Protein AF-A0A8S9VT38-F1 (afdb_monomer_lite)

Radius of gyration: 13.09 Å; chains: 1; bounding box: 36×28×26 Å

pLDDT: mean 81.86, std 12.21, range [54.75, 96.19]

Foldseek 3Di:
DDDDAAQDKDWDFPPPVDPPDTDTFIWGFHHDDPDDDTDTHTDDPDDDPVVVVVD

Sequence (55 aa):
MARFIKGDVVVLLFPFLDLTQSKKRPALVVADLKGNDVILCQITGRVPDRLTKFK

Structure (mmCIF, N/CA/C/O backbone):
data_AF-A0A8S9VT38-F1
#
_entry.id   AF-A0A8S9VT38-F1
#
loop_
_atom_site.group_PDB
_atom_site.id
_atom_site.type_symbol
_atom_site.label_atom_id
_atom_site.label_alt_id
_atom_site.label_comp_id
_atom_site.label_asym_id
_atom_site.label_entity_id
_atom_site.label_seq_id
_atom_site.pdbx_PDB_ins_code
_atom_site.Cartn_x
_atom_site.Cartn_y
_atom_site.Cartn_z
_atom_site.occupancy
_atom_site.B_iso_or_equiv
_atom_site.auth_seq_id
_atom_site.auth_comp_id
_atom_site.auth_asym_id
_atom_site.auth_atom_id
_atom_site.pdbx_PDB_model_num
ATOM 1 N N . MET A 1 1 ? -16.521 12.019 1.264 1.00 61.00 1 MET A N 1
ATOM 2 C CA . MET A 1 1 ? -15.312 11.447 0.626 1.00 61.00 1 MET A CA 1
ATOM 3 C C . MET A 1 1 ? -15.388 9.933 0.734 1.00 61.00 1 MET A C 1
ATOM 5 O O . MET A 1 1 ? -15.921 9.456 1.728 1.00 61.00 1 MET A O 1
ATOM 9 N N . ALA A 1 2 ? -14.948 9.196 -0.288 1.00 73.25 2 ALA A N 1
ATOM 10 C CA . ALA A 1 2 ? -14.983 7.733 -0.279 1.00 73.25 2 ALA A CA 1
ATOM 11 C C . ALA A 1 2 ? -14.051 7.173 0.810 1.00 73.25 2 ALA A C 1
ATOM 13 O O . ALA A 1 2 ? -12.960 7.704 1.012 1.00 73.25 2 ALA A O 1
ATOM 14 N N . ARG A 1 3 ? -14.490 6.124 1.513 1.00 82.31 3 ARG A N 1
ATOM 15 C CA . ARG A 1 3 ? -13.663 5.382 2.471 1.00 82.31 3 ARG A CA 1
ATOM 16 C C . ARG A 1 3 ? -12.971 4.251 1.718 1.00 82.31 3 ARG A C 1
ATOM 18 O O . ARG A 1 3 ? -13.655 3.453 1.091 1.00 82.31 3 ARG A O 1
ATOM 25 N N . PHE A 1 4 ? -11.647 4.197 1.794 1.00 88.50 4 PHE A N 1
ATOM 26 C CA . PHE A 1 4 ? -10.869 3.077 1.270 1.00 88.50 4 PHE A CA 1
ATOM 27 C C . PHE A 1 4 ? -10.922 1.922 2.267 1.00 88.50 4 PHE A C 1
ATOM 29 O O . PHE A 1 4 ? -10.661 2.124 3.455 1.00 88.50 4 PHE A O 1
ATOM 36 N N . ILE A 1 5 ? -11.274 0.730 1.799 1.00 91.44 5 ILE A N 1
ATOM 37 C CA . ILE A 1 5 ? -11.357 -0.473 2.628 1.00 91.44 5 ILE A CA 1
ATOM 38 C C . ILE A 1 5 ? -10.296 -1.488 2.214 1.00 91.44 5 ILE A C 1
ATOM 40 O O . ILE A 1 5 ? -9.748 -1.444 1.113 1.00 91.44 5 ILE A O 1
ATOM 44 N N . LYS A 1 6 ? -9.993 -2.426 3.113 1.00 93.62 6 LYS A N 1
ATOM 45 C CA . LYS A 1 6 ? -9.078 -3.531 2.823 1.00 93.62 6 LYS A CA 1
ATOM 46 C C . LYS A 1 6 ? -9.508 -4.268 1.548 1.00 93.62 6 LYS A C 1
ATOM 48 O O . LYS A 1 6 ? -10.643 -4.722 1.453 1.00 93.62 6 LYS A O 1
ATOM 53 N N . GLY A 1 7 ? -8.570 -4.441 0.620 1.00 94.38 7 GLY A N 1
ATOM 54 C CA . GLY A 1 7 ? -8.798 -5.088 -0.674 1.00 94.38 7 GLY A CA 1
ATOM 55 C C . GLY A 1 7 ? -8.970 -4.119 -1.844 1.00 94.38 7 GLY A C 1
ATOM 56 O O . GLY A 1 7 ? -8.813 -4.542 -2.988 1.00 94.38 7 GLY A O 1
ATOM 57 N N . ASP A 1 8 ? -9.208 -2.831 -1.586 1.00 94.94 8 ASP A N 1
ATOM 58 C CA . ASP A 1 8 ? -9.303 -1.836 -2.652 1.00 94.94 8 ASP A CA 1
ATOM 59 C C . ASP A 1 8 ? -7.954 -1.621 -3.344 1.00 94.94 8 ASP A C 1
ATOM 61 O O . ASP A 1 8 ? -6.894 -1.599 -2.709 1.00 94.94 8 ASP A O 1
ATOM 65 N N . VAL A 1 9 ? -8.000 -1.388 -4.657 1.00 93.94 9 VAL A N 1
ATOM 66 C CA . VAL A 1 9 ? -6.846 -0.918 -5.427 1.00 93.94 9 VAL A CA 1
ATOM 67 C C . VAL A 1 9 ? -6.987 0.579 -5.652 1.00 93.94 9 VAL A C 1
ATOM 69 O O . VAL A 1 9 ? -7.924 1.044 -6.299 1.00 93.94 9 VAL A O 1
ATOM 72 N N . VAL A 1 10 ? -6.021 1.335 -5.143 1.00 92.38 10 VAL A N 1
ATOM 73 C CA . VAL A 1 10 ? -5.960 2.793 -5.261 1.00 92.38 10 VAL A CA 1
ATOM 74 C C . VAL A 1 10 ? -4.781 3.210 -6.130 1.00 92.38 10 VAL A C 1
ATOM 76 O O . VAL A 1 10 ? -3.780 2.501 -6.232 1.00 92.38 10 VAL A O 1
ATOM 79 N N . VAL A 1 11 ? -4.880 4.379 -6.760 1.00 90.44 11 VAL A N 1
ATOM 80 C CA . VAL A 1 11 ? -3.791 4.962 -7.551 1.00 90.44 11 VAL A CA 1
ATOM 81 C C . VAL A 1 11 ? -3.253 6.182 -6.820 1.00 90.44 11 VAL A C 1
ATOM 83 O O . VAL A 1 11 ? -3.991 7.131 -6.571 1.00 90.44 11 VAL A O 1
ATOM 86 N N . LEU A 1 12 ? -1.957 6.172 -6.519 1.00 86.81 12 LEU A N 1
ATOM 87 C CA . LEU A 1 12 ? -1.265 7.275 -5.856 1.00 86.81 12 LEU A CA 1
ATOM 88 C C . LEU A 1 12 ? 0.042 7.631 -6.569 1.00 86.81 12 LEU A C 1
ATOM 90 O O . LEU A 1 12 ? 0.540 6.894 -7.421 1.00 86.81 12 LEU A O 1
ATOM 94 N N . LEU A 1 13 ? 0.591 8.791 -6.231 1.00 84.00 13 LEU A N 1
ATOM 95 C CA . LEU A 1 13 ? 1.875 9.260 -6.736 1.00 84.00 13 LEU A CA 1
ATOM 96 C C . LEU A 1 13 ? 3.015 8.566 -5.977 1.00 84.00 13 LEU A C 1
ATOM 98 O O . LEU A 1 13 ? 3.048 8.577 -4.749 1.00 84.00 13 LEU A O 1
ATOM 102 N N . PHE A 1 14 ? 3.941 7.936 -6.706 1.00 69.44 14 PHE A N 1
ATOM 103 C CA . PHE A 1 14 ? 5.103 7.267 -6.117 1.00 69.44 14 PHE A CA 1
ATOM 104 C C . PHE A 1 14 ? 6.375 7.564 -6.926 1.00 69.44 14 PHE A C 1
ATOM 106 O O . PHE A 1 14 ? 6.340 7.461 -8.160 1.00 69.44 14 PHE A O 1
ATOM 113 N N . PRO A 1 15 ? 7.521 7.821 -6.274 1.00 68.81 15 PRO A N 1
ATOM 114 C CA . PRO A 1 15 ? 7.756 7.806 -4.823 1.00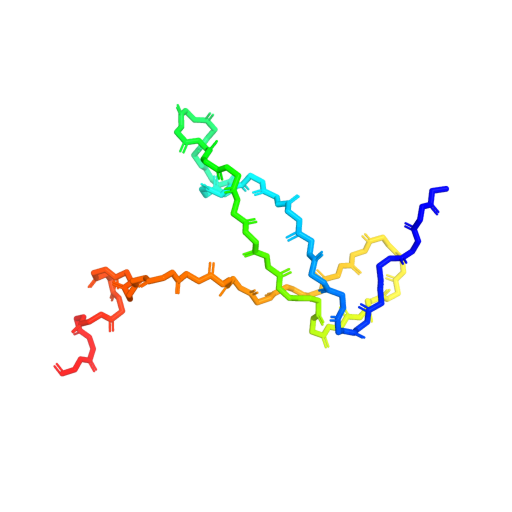 68.81 15 PRO A CA 1
ATOM 115 C C . PRO A 1 15 ? 7.187 9.043 -4.114 1.00 68.81 15 PRO A C 1
ATOM 117 O O . PRO A 1 15 ? 7.264 10.146 -4.636 1.00 68.81 15 PRO A O 1
ATOM 120 N N . PHE A 1 16 ? 6.644 8.863 -2.907 1.00 64.62 16 PHE A N 1
ATOM 121 C CA . PHE A 1 16 ? 6.105 9.973 -2.100 1.00 64.62 16 PHE A CA 1
ATOM 122 C C . PHE A 1 16 ? 7.194 10.972 -1.664 1.00 64.62 16 PHE A C 1
ATOM 124 O O . PHE A 1 16 ? 6.891 12.114 -1.342 1.00 64.62 16 PHE A O 1
ATOM 131 N N . LEU A 1 17 ? 8.459 10.530 -1.658 1.00 57.53 17 LEU A N 1
ATOM 132 C CA . LEU A 1 17 ? 9.618 11.335 -1.268 1.00 57.53 17 LEU A CA 1
ATOM 133 C C . LEU A 1 17 ? 10.169 12.217 -2.398 1.00 57.53 17 LEU A C 1
ATOM 135 O O . LEU A 1 17 ? 10.829 13.207 -2.107 1.00 57.53 17 LEU A O 1
ATOM 139 N N . ASP A 1 18 ? 9.932 11.859 -3.663 1.00 58.78 18 ASP A N 1
ATOM 140 C CA . ASP A 1 18 ? 10.484 12.586 -4.811 1.00 58.78 18 ASP A CA 1
ATOM 141 C C . ASP A 1 18 ? 9.344 13.056 -5.717 1.00 58.78 18 ASP A C 1
ATOM 143 O O . ASP A 1 18 ? 8.819 12.326 -6.565 1.00 58.78 18 ASP A O 1
ATOM 147 N N . LEU A 1 19 ? 8.931 14.303 -5.482 1.00 61.19 19 LEU A N 1
ATOM 148 C CA . LEU A 1 19 ? 7.839 14.972 -6.192 1.00 61.19 19 LEU A CA 1
ATOM 149 C C . LEU A 1 19 ? 8.196 15.296 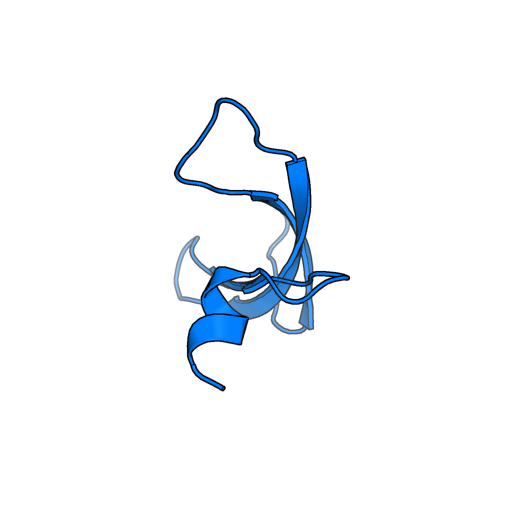-7.654 1.00 61.19 19 LEU A C 1
ATOM 151 O O . LEU A 1 19 ? 7.307 15.624 -8.438 1.00 61.19 19 LEU A O 1
ATOM 155 N N . THR A 1 20 ? 9.465 15.160 -8.045 1.00 62.84 20 THR A N 1
ATOM 156 C CA . THR A 1 20 ? 9.990 15.532 -9.368 1.00 62.84 20 THR A CA 1
ATOM 157 C C . THR A 1 20 ? 9.688 14.486 -10.443 1.00 62.84 20 THR A C 1
ATOM 159 O O . THR A 1 20 ? 9.602 14.819 -11.622 1.00 62.84 20 THR A O 1
ATOM 162 N N . GLN A 1 21 ? 9.508 13.214 -10.063 1.00 57.84 21 GLN A N 1
ATOM 163 C CA . GLN A 1 21 ? 9.265 12.101 -10.998 1.00 57.84 21 GLN A CA 1
ATOM 164 C C . GLN A 1 21 ? 8.146 11.153 -10.542 1.00 57.84 21 GLN A C 1
ATOM 166 O O . GLN A 1 21 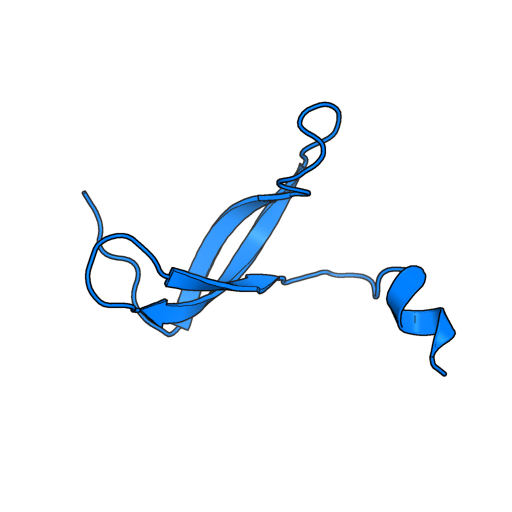? 8.206 9.933 -10.749 1.00 57.84 21 GLN A O 1
ATOM 171 N N . SER A 1 22 ? 7.100 11.687 -9.912 1.00 61.66 22 SER A N 1
ATOM 172 C CA . SER A 1 22 ? 6.035 10.843 -9.380 1.00 61.66 22 SER A CA 1
ATOM 173 C C . SER A 1 22 ? 5.124 10.295 -10.494 1.00 61.66 22 SER A C 1
ATOM 175 O O . SER A 1 22 ? 4.239 10.957 -11.033 1.00 61.66 22 SER A O 1
ATOM 177 N N . LYS A 1 23 ? 5.349 9.031 -10.872 1.00 72.31 23 LYS A N 1
ATOM 178 C CA . LYS A 1 23 ? 4.431 8.285 -11.746 1.00 72.31 23 LYS A CA 1
ATOM 179 C C . LYS A 1 23 ? 3.252 7.801 -10.904 1.00 72.31 23 LYS A C 1
ATOM 181 O O . LYS A 1 23 ? 3.445 7.344 -9.777 1.00 72.31 23 LYS A O 1
ATOM 186 N N . LYS A 1 24 ? 2.038 7.861 -11.457 1.00 84.12 24 LYS A N 1
ATOM 187 C CA . LYS A 1 24 ? 0.856 7.228 -10.856 1.00 84.12 24 LYS A CA 1
ATOM 188 C C . LYS A 1 24 ? 1.092 5.720 -10.774 1.00 84.12 24 LYS A C 1
ATOM 190 O O . LYS A 1 24 ? 1.347 5.089 -11.799 1.00 84.12 24 LYS A O 1
ATOM 195 N N . ARG A 1 25 ? 1.044 5.151 -9.570 1.00 86.88 25 ARG A N 1
ATOM 196 C CA . ARG A 1 25 ? 1.239 3.718 -9.332 1.00 86.88 25 ARG A CA 1
ATOM 197 C C . ARG A 1 25 ? 0.065 3.131 -8.553 1.00 86.88 25 ARG A C 1
ATOM 199 O O . ARG A 1 25 ? -0.439 3.790 -7.642 1.00 86.88 25 ARG A O 1
ATOM 206 N N . PRO A 1 26 ? -0.360 1.907 -8.900 1.00 92.69 26 PRO A N 1
ATOM 207 C CA . PRO A 1 26 ? -1.361 1.198 -8.128 1.00 92.69 26 PRO A CA 1
ATOM 208 C C . PRO A 1 26 ? -0.785 0.717 -6.789 1.00 92.69 26 PRO A C 1
ATOM 210 O O . PRO A 1 26 ? 0.381 0.317 -6.698 1.00 92.69 26 PRO A O 1
ATOM 213 N N . ALA A 1 27 ? -1.621 0.719 -5.759 1.00 93.19 27 ALA A N 1
ATOM 214 C CA . ALA A 1 27 ? -1.361 0.061 -4.490 1.00 93.19 27 ALA A CA 1
ATOM 215 C C . ALA A 1 27 ? -2.633 -0.594 -3.950 1.00 93.19 27 ALA A C 1
ATOM 217 O O . ALA A 1 27 ? -3.739 -0.105 -4.171 1.00 93.19 27 ALA A O 1
ATOM 218 N N . LEU A 1 28 ? -2.452 -1.699 -3.237 1.00 94.94 28 LEU A N 1
ATOM 219 C CA . LEU A 1 28 ? -3.506 -2.423 -2.541 1.00 94.94 28 LEU A CA 1
ATOM 220 C C . LEU A 1 28 ? -3.666 -1.874 -1.123 1.00 94.94 28 LEU A C 1
ATOM 222 O O . LEU A 1 28 ? -2.673 -1.731 -0.410 1.00 94.94 28 LEU A O 1
ATOM 226 N N . VAL A 1 29 ? -4.898 -1.638 -0.687 1.00 94.88 29 VAL A N 1
ATOM 227 C CA . VAL A 1 29 ? -5.208 -1.316 0.709 1.00 94.88 29 VAL A CA 1
ATOM 228 C C . VAL A 1 29 ? -5.143 -2.594 1.546 1.00 94.88 29 VAL A C 1
ATOM 230 O O . VAL A 1 29 ? -5.926 -3.524 1.353 1.00 94.88 29 VAL A O 1
ATOM 233 N N . VAL A 1 30 ? -4.199 -2.649 2.485 1.00 96.19 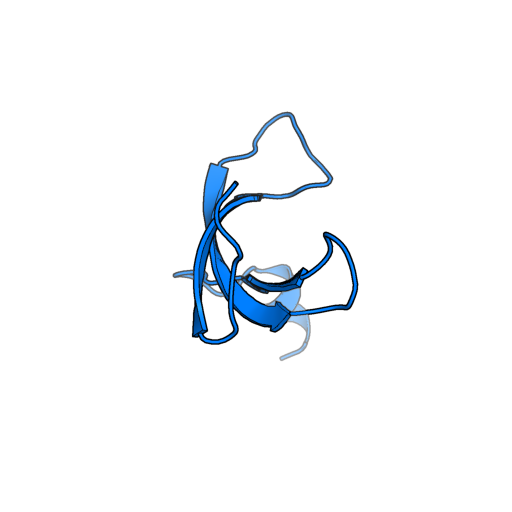30 VAL A N 1
ATOM 234 C CA . VAL A 1 30 ? -3.949 -3.824 3.340 1.00 96.19 30 VAL A CA 1
ATOM 235 C C . VAL A 1 30 ? -4.675 -3.711 4.680 1.00 96.19 30 VAL A C 1
ATOM 237 O O . VAL A 1 30 ? -5.109 -4.725 5.232 1.00 96.19 30 VAL A O 1
ATOM 240 N N . ALA A 1 31 ? -4.828 -2.489 5.190 1.00 94.50 31 ALA A N 1
ATOM 241 C CA . ALA A 1 31 ? -5.571 -2.205 6.410 1.00 94.50 31 ALA A CA 1
ATOM 242 C C . ALA A 1 31 ? -6.134 -0.782 6.383 1.00 94.50 31 ALA A C 1
ATOM 244 O O . ALA A 1 31 ? -5.427 0.153 5.995 1.00 94.50 31 ALA A O 1
ATOM 245 N N . ASP A 1 32 ? -7.375 -0.623 6.840 1.00 91.88 32 ASP A N 1
ATOM 246 C CA . ASP A 1 32 ? -7.892 0.673 7.256 1.00 91.88 32 ASP A CA 1
ATOM 247 C C . ASP A 1 32 ? -7.487 0.935 8.712 1.00 91.88 32 ASP A C 1
ATOM 249 O O . ASP A 1 32 ? -7.623 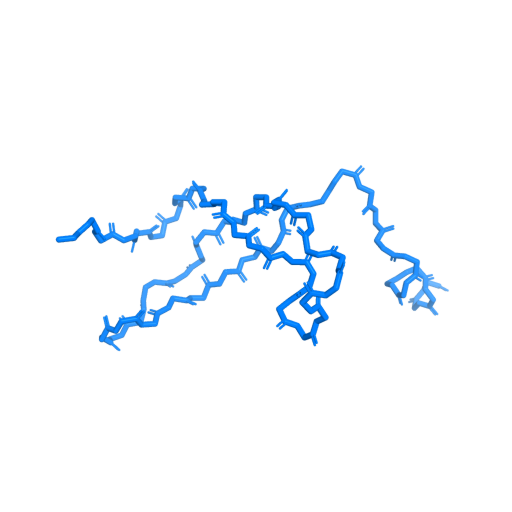0.067 9.578 1.00 91.88 32 ASP A O 1
ATOM 253 N N . LEU A 1 33 ? -6.922 2.113 8.979 1.00 90.00 33 LEU A N 1
ATOM 254 C CA . LEU A 1 33 ? -6.597 2.540 10.336 1.00 90.00 33 LEU A CA 1
ATOM 255 C C . LEU A 1 33 ? -7.714 3.442 10.867 1.00 90.00 33 LEU A C 1
ATOM 257 O O . LEU A 1 33 ? -8.559 3.944 10.125 1.00 90.00 33 LEU A O 1
ATOM 261 N N . LYS A 1 34 ? -7.733 3.658 12.186 1.00 87.69 34 LYS A N 1
ATOM 262 C CA . LYS A 1 34 ? -8.634 4.654 12.777 1.00 87.69 34 LYS A CA 1
ATOM 263 C C . LYS A 1 34 ? -8.232 6.044 12.275 1.00 87.69 34 LYS A C 1
ATOM 265 O O . LYS A 1 34 ? -7.071 6.417 12.394 1.00 87.69 34 LYS A O 1
ATOM 270 N N . GLY A 1 35 ? -9.199 6.815 11.784 1.00 85.94 35 GLY A N 1
ATOM 271 C CA . GLY A 1 35 ? -8.963 8.155 11.244 1.00 85.94 35 GLY A CA 1
ATOM 272 C C . GLY A 1 35 ? -8.869 8.153 9.719 1.00 85.94 35 GLY A C 1
ATOM 273 O O . GLY A 1 35 ? -9.681 7.510 9.058 1.00 85.94 35 GLY A O 1
ATOM 274 N N . ASN A 1 36 ? -7.906 8.902 9.177 1.00 85.31 36 ASN A N 1
ATOM 275 C CA . ASN A 1 36 ? -7.754 9.131 7.733 1.00 85.31 36 ASN A CA 1
ATOM 276 C C . ASN A 1 36 ? -6.588 8.349 7.108 1.00 85.31 36 ASN A C 1
ATOM 278 O O . ASN A 1 36 ? -6.308 8.515 5.922 1.00 85.31 36 ASN A O 1
ATOM 282 N N . ASP A 1 37 ? -5.914 7.513 7.895 1.00 88.56 37 ASP A N 1
ATOM 283 C CA . ASP A 1 37 ? -4.736 6.776 7.459 1.00 88.56 37 ASP A CA 1
ATOM 284 C C . ASP A 1 37 ? -5.097 5.360 7.001 1.00 88.56 37 ASP A C 1
ATOM 286 O O . ASP A 1 37 ? -6.005 4.707 7.522 1.00 88.56 37 ASP A O 1
ATOM 290 N N . VAL A 1 38 ? -4.346 4.858 6.023 1.00 91.88 38 VAL A N 1
ATOM 291 C CA . VAL A 1 38 ? -4.463 3.487 5.519 1.00 91.88 38 VAL A CA 1
ATOM 292 C C . VAL A 1 38 ? -3.080 2.901 5.284 1.00 91.88 38 VAL A C 1
ATOM 294 O O . VAL A 1 38 ? -2.142 3.605 4.908 1.00 91.88 38 VAL A O 1
ATOM 297 N N . ILE A 1 39 ? -2.951 1.591 5.476 1.00 93.12 39 ILE A N 1
ATOM 298 C CA . ILE A 1 39 ? -1.735 0.860 5.121 1.00 93.12 39 ILE A CA 1
ATOM 299 C C . ILE A 1 39 ? -1.876 0.360 3.688 1.00 93.12 39 ILE A C 1
ATOM 301 O O . ILE A 1 39 ? -2.853 -0.313 3.350 1.00 93.12 39 ILE A O 1
ATOM 305 N N . LEU A 1 40 ? -0.874 0.650 2.859 1.00 92.88 40 LEU A N 1
ATOM 306 C CA . LEU A 1 40 ? -0.847 0.291 1.444 1.00 92.88 40 LEU A CA 1
ATOM 307 C C . LEU A 1 40 ? 0.298 -0.678 1.124 1.00 92.88 40 LEU A C 1
ATOM 309 O O . LEU A 1 40 ? 1.379 -0.597 1.705 1.00 92.88 40 LEU A O 1
ATOM 313 N N . CYS A 1 41 ? 0.085 -1.547 0.137 1.00 92.44 41 CYS A N 1
ATOM 314 C CA . CYS A 1 41 ? 1.120 -2.366 -0.489 1.00 92.44 41 CYS A CA 1
ATOM 315 C C . CYS A 1 41 ? 1.270 -1.972 -1.959 1.00 92.44 41 CYS A C 1
ATOM 317 O O . CYS A 1 41 ? 0.311 -2.017 -2.729 1.00 92.44 41 CYS A O 1
ATOM 319 N N . GLN A 1 42 ? 2.474 -1.567 -2.357 1.00 89.62 42 GLN A N 1
ATOM 320 C CA . GLN A 1 42 ? 2.743 -1.133 -3.723 1.00 89.6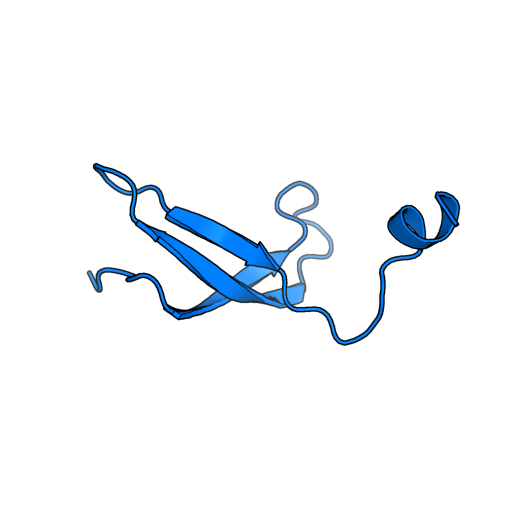2 42 GLN A CA 1
ATOM 321 C C . GLN A 1 42 ? 2.653 -2.305 -4.712 1.00 89.62 42 GLN A C 1
ATOM 323 O O . GLN A 1 42 ? 3.304 -3.330 -4.523 1.00 89.62 42 GLN A O 1
ATOM 328 N N . ILE A 1 43 ? 1.937 -2.111 -5.822 1.00 90.69 43 ILE A N 1
ATOM 329 C CA . ILE A 1 43 ? 1.916 -3.058 -6.940 1.00 90.69 43 ILE A CA 1
ATOM 330 C C . ILE A 1 43 ? 2.904 -2.565 -8.004 1.00 90.69 43 ILE A C 1
ATOM 332 O O . ILE A 1 43 ? 2.825 -1.431 -8.485 1.00 90.69 43 ILE A O 1
ATOM 336 N N . THR A 1 44 ? 3.863 -3.413 -8.378 1.00 85.50 44 THR A N 1
ATOM 337 C CA . THR A 1 44 ? 4.863 -3.106 -9.411 1.00 85.50 44 THR A CA 1
ATOM 338 C C . THR A 1 44 ? 4.971 -4.258 -10.404 1.00 85.50 44 THR A C 1
ATOM 340 O O . THR A 1 44 ? 4.975 -5.417 -10.011 1.00 85.50 44 THR A O 1
ATOM 343 N N . GLY A 1 45 ? 5.065 -3.951 -11.702 1.00 87.19 45 GLY A N 1
ATOM 344 C CA . GLY A 1 45 ? 5.261 -4.970 -12.748 1.00 87.19 45 GLY A CA 1
ATOM 345 C C . GLY A 1 45 ? 6.709 -5.458 -12.887 1.00 87.19 45 GLY A C 1
ATOM 346 O O . GLY A 1 45 ? 6.986 -6.352 -13.678 1.00 87.19 45 GLY A O 1
ATOM 347 N N . ARG A 1 46 ? 7.650 -4.848 -12.157 1.00 84.75 46 ARG A N 1
ATOM 348 C CA . ARG A 1 46 ? 9.065 -5.230 -12.098 1.00 84.75 46 ARG A CA 1
ATOM 349 C C . ARG A 1 46 ? 9.548 -5.077 -10.668 1.00 84.75 46 ARG A C 1
ATOM 351 O O . ARG A 1 46 ? 9.252 -4.061 -10.040 1.00 84.75 46 ARG A O 1
ATOM 358 N N . VAL A 1 47 ? 10.332 -6.042 -10.198 1.00 83.19 47 VAL A N 1
ATOM 359 C CA . VAL A 1 47 ? 10.994 -5.944 -8.896 1.00 83.19 47 VAL A CA 1
ATOM 360 C C . VAL A 1 47 ? 11.982 -4.772 -8.951 1.00 83.19 47 VAL A C 1
ATOM 362 O O . VAL A 1 47 ? 12.806 -4.725 -9.867 1.00 83.19 47 VAL A O 1
ATOM 365 N N . PRO A 1 48 ? 11.894 -3.791 -8.038 1.00 78.69 48 PRO A N 1
ATOM 366 C CA . PRO A 1 48 ? 12.846 -2.693 -8.007 1.00 78.69 48 PRO A CA 1
ATOM 367 C C . PRO A 1 48 ? 14.248 -3.211 -7.671 1.00 78.69 48 PRO A C 1
ATOM 369 O O . PRO A 1 48 ? 14.410 -4.039 -6.776 1.00 78.69 48 PRO A O 1
ATOM 372 N N . ASP A 1 49 ? 15.258 -2.652 -8.340 1.00 80.06 49 ASP A N 1
ATOM 373 C CA . ASP A 1 49 ? 16.669 -3.063 -8.238 1.00 80.06 49 ASP A CA 1
ATOM 374 C C . ASP A 1 49 ? 17.197 -3.101 -6.789 1.00 80.06 49 ASP A C 1
ATOM 376 O O . ASP A 1 49 ? 17.999 -3.947 -6.402 1.00 80.06 49 ASP A O 1
ATOM 380 N N . ARG A 1 50 ? 16.686 -2.218 -5.925 1.00 79.75 50 ARG A N 1
ATOM 381 C CA . ARG A 1 50 ? 17.057 -2.197 -4.504 1.00 79.75 50 ARG A CA 1
ATOM 382 C C . ARG A 1 50 ? 16.682 -3.487 -3.764 1.00 79.75 50 ARG A C 1
ATOM 384 O O . ARG A 1 50 ? 17.385 -3.855 -2.831 1.00 79.75 50 ARG A O 1
ATOM 391 N N . LEU A 1 51 ? 15.594 -4.154 -4.151 1.00 76.38 51 LEU A N 1
ATOM 392 C CA . LEU A 1 51 ? 15.144 -5.397 -3.514 1.00 76.38 51 LEU A CA 1
ATOM 393 C C . LEU A 1 51 ? 15.856 -6.633 -4.075 1.00 76.38 51 LEU A C 1
ATOM 395 O O . LEU A 1 51 ? 15.921 -7.648 -3.392 1.00 76.38 51 LEU A O 1
ATOM 399 N N . THR A 1 52 ? 16.441 -6.553 -5.273 1.00 77.00 52 THR A N 1
ATOM 400 C CA . THR A 1 52 ? 17.263 -7.639 -5.831 1.00 77.00 52 THR A CA 1
ATOM 401 C C . THR A 1 52 ? 18.655 -7.729 -5.210 1.00 77.00 52 THR A C 1
ATOM 403 O O . THR A 1 52 ? 19.302 -8.755 -5.357 1.00 77.00 52 THR A O 1
ATOM 406 N N . LYS A 1 53 ? 19.108 -6.705 -4.475 1.00 70.50 53 LYS A N 1
ATOM 407 C CA . LYS A 1 53 ? 20.421 -6.696 -3.798 1.00 70.50 53 LYS A CA 1
ATOM 408 C C . LYS A 1 53 ? 20.501 -7.582 -2.549 1.00 70.50 53 LYS A C 1
ATOM 410 O O . LYS A 1 53 ? 21.584 -7.742 -2.005 1.00 70.50 53 LYS A O 1
ATOM 415 N N . PHE A 1 54 ? 19.371 -8.120 -2.091 1.00 65.25 54 PHE A N 1
ATOM 416 C CA . PHE A 1 54 ? 19.284 -9.019 -0.932 1.00 65.25 54 PHE A CA 1
ATOM 417 C C . PHE A 1 54 ? 19.069 -10.487 -1.338 1.00 65.25 54 PHE A C 1
ATOM 419 O O . PHE A 1 54 ? 18.600 -11.283 -0.527 1.00 65.25 54 PHE A O 1
ATOM 426 N N . LYS A 1 55 ? 19.351 -10.819 -2.603 1.00 54.75 55 LYS A N 1
ATOM 427 C CA . LYS A 1 55 ? 19.357 -12.187 -3.125 1.00 54.75 55 LYS A CA 1
ATOM 428 C C . LYS A 1 55 ? 20.763 -12.761 -3.145 1.00 54.75 55 LYS A C 1
ATOM 430 O O . LYS A 1 55 ? 21.697 -11.978 -3.422 1.00 54.75 55 LYS A O 1
#

Secondary structure (DSSP, 8-state):
-PPP-TT-EEEEEE-TT-TTS-EEEEEEEEEEPSSS-EEEEE--SS--HHHHTT-